Protein AF-A0A6B3G318-F1 (afdb_monomer_lite)

Radius of gyration: 13.33 Å; chains: 1; bounding box: 22×19×40 Å

Sequence (67 aa):
MTTIDWDAAAGSFDEEPDHGLLDPAVRDAWAGRLESWLPTTRGDVLDLGCGTGSLSLLAAGQGHRVT

Secondary structure (DSSP, 8-state):
-PPP-HHHHGGGGGGSTTTS--SHHHHHHHHHHHHHHS-SS--EE--TT-TT-HHHHHHHHTTPEE-

pLDDT: mean 93.24, std 6.33, range [61.47, 98.06]

Structure (mmCIF, N/CA/C/O backbone):
data_AF-A0A6B3G318-F1
#
_entry.id   AF-A0A6B3G318-F1
#
loop_
_atom_site.group_PDB
_atom_site.id
_atom_site.type_symbol
_atom_site.label_atom_id
_atom_site.label_alt_id
_atom_site.label_comp_id
_atom_site.label_asym_id
_atom_site.label_entity_id
_atom_site.label_seq_id
_atom_site.pdbx_PDB_ins_code
_atom_site.Cartn_x
_atom_site.Cartn_y
_atom_site.Cartn_z
_atom_site.occupancy
_atom_site.B_iso_or_equiv
_atom_site.auth_seq_id
_atom_site.auth_comp_id
_atom_site.auth_asym_id
_atom_site.auth_atom_id
_atom_site.pdbx_PDB_model_num
ATOM 1 N N . MET A 1 1 ? -8.473 5.845 -25.666 1.00 61.47 1 MET A N 1
ATOM 2 C CA . MET A 1 1 ? -7.952 5.099 -24.507 1.00 61.47 1 MET A CA 1
ATOM 3 C C . MET A 1 1 ? -6.797 4.271 -25.031 1.00 61.47 1 MET A C 1
ATOM 5 O O . MET A 1 1 ? -7.038 3.417 -25.874 1.00 61.47 1 MET A O 1
ATOM 9 N N . THR A 1 2 ? -5.558 4.593 -24.678 1.00 69.88 2 THR A N 1
ATOM 10 C CA . THR A 1 2 ? -4.437 3.691 -24.965 1.00 69.88 2 THR A CA 1
ATOM 11 C C . THR A 1 2 ? -4.556 2.497 -24.028 1.00 69.88 2 THR A C 1
ATOM 13 O O . THR A 1 2 ? -4.770 2.675 -22.830 1.00 69.88 2 THR A O 1
ATOM 16 N N . THR A 1 3 ? -4.491 1.289 -24.573 1.00 86.25 3 THR A N 1
ATOM 17 C CA . THR A 1 3 ? -4.477 0.069 -23.765 1.00 86.25 3 THR A CA 1
ATOM 18 C C . THR A 1 3 ? -3.078 -0.082 -23.184 1.00 86.25 3 THR A C 1
ATOM 20 O O . THR A 1 3 ? -2.114 -0.144 -23.943 1.00 86.25 3 THR A O 1
ATOM 23 N N . ILE A 1 4 ? -2.963 -0.074 -21.858 1.00 88.12 4 ILE A N 1
ATOM 24 C CA . ILE A 1 4 ? -1.708 -0.370 -21.161 1.00 88.12 4 ILE A CA 1
ATOM 25 C C . ILE A 1 4 ? -1.579 -1.890 -21.080 1.00 88.12 4 ILE A C 1
ATOM 27 O O . ILE A 1 4 ? -2.521 -2.565 -20.661 1.00 88.12 4 ILE A O 1
ATOM 31 N N . ASP A 1 5 ? -0.429 -2.412 -21.499 1.00 93.69 5 ASP A N 1
ATOM 32 C CA . ASP A 1 5 ? -0.048 -3.801 -21.264 1.00 93.69 5 ASP A CA 1
ATOM 33 C C . ASP A 1 5 ? 0.562 -3.909 -19.861 1.00 93.69 5 ASP A C 1
ATOM 35 O O . ASP A 1 5 ? 1.731 -3.585 -19.641 1.00 93.69 5 ASP A O 1
ATOM 39 N N . TRP A 1 6 ? -0.271 -4.291 -18.894 1.00 92.56 6 TRP A N 1
ATOM 40 C CA . TRP A 1 6 ? 0.144 -4.422 -17.499 1.00 92.56 6 TRP A CA 1
ATOM 41 C C . TRP A 1 6 ? 1.104 -5.586 -17.273 1.00 92.56 6 TRP A C 1
ATOM 43 O O . TRP A 1 6 ? 1.963 -5.477 -16.402 1.00 92.56 6 TRP A O 1
ATOM 53 N N . ASP A 1 7 ? 1.014 -6.654 -18.069 1.00 94.88 7 ASP A N 1
ATOM 54 C CA . ASP A 1 7 ? 1.921 -7.796 -17.946 1.00 94.88 7 ASP A CA 1
ATOM 55 C C . ASP A 1 7 ? 3.343 -7.388 -18.350 1.00 94.88 7 ASP A C 1
ATOM 57 O O . ASP A 1 7 ? 4.311 -7.728 -17.667 1.00 94.88 7 ASP A O 1
ATOM 61 N N . ALA A 1 8 ? 3.473 -6.591 -19.416 1.00 94.62 8 ALA A N 1
ATOM 62 C CA . ALA A 1 8 ? 4.757 -6.027 -19.821 1.00 94.62 8 ALA A CA 1
ATOM 63 C C . ALA A 1 8 ? 5.314 -5.016 -18.801 1.00 94.62 8 ALA A C 1
ATOM 65 O O . ALA A 1 8 ? 6.525 -4.971 -18.586 1.00 94.62 8 ALA A O 1
ATOM 66 N N . ALA A 1 9 ? 4.450 -4.215 -18.168 1.00 91.94 9 ALA A N 1
ATOM 67 C CA . ALA A 1 9 ? 4.859 -3.195 -17.198 1.00 91.94 9 ALA A CA 1
ATOM 68 C C . ALA A 1 9 ? 5.189 -3.758 -15.803 1.00 91.94 9 ALA A C 1
ATOM 70 O O . ALA A 1 9 ? 5.942 -3.135 -15.055 1.00 91.94 9 ALA A O 1
ATOM 71 N N . ALA A 1 10 ? 4.651 -4.929 -15.441 1.00 93.31 10 ALA A N 1
ATOM 72 C CA . ALA A 1 10 ? 4.743 -5.475 -14.086 1.00 93.31 10 ALA A CA 1
ATOM 73 C C . ALA A 1 10 ? 6.188 -5.657 -13.589 1.00 93.31 10 ALA A C 1
ATOM 75 O O . ALA A 1 10 ? 6.460 -5.449 -12.410 1.00 93.31 10 ALA A O 1
ATOM 76 N N . GLY A 1 11 ? 7.120 -6.017 -14.480 1.00 94.50 11 GLY A N 1
ATOM 77 C CA . GLY A 1 11 ? 8.511 -6.308 -14.116 1.00 94.50 11 GLY A CA 1
ATOM 78 C C . GLY A 1 11 ? 9.306 -5.111 -13.584 1.00 94.50 11 GLY A C 1
ATOM 79 O O . GLY A 1 11 ? 10.235 -5.316 -12.809 1.00 94.50 11 GLY A O 1
ATOM 80 N N . SER A 1 12 ? 8.939 -3.887 -13.972 1.00 93.31 12 SER A N 1
ATOM 81 C CA . SER A 1 12 ? 9.599 -2.642 -13.550 1.00 93.31 12 SER A CA 1
ATOM 82 C C . SER A 1 12 ? 8.646 -1.687 -12.830 1.00 93.31 12 SER A C 1
ATOM 84 O O . SER A 1 12 ? 8.977 -0.523 -12.631 1.00 93.31 12 SER A O 1
ATOM 86 N N . PHE A 1 13 ? 7.447 -2.149 -12.459 1.00 91.94 13 PHE A N 1
ATOM 87 C CA . PHE A 1 13 ? 6.386 -1.282 -11.945 1.00 91.94 13 PHE A CA 1
ATOM 88 C C . PHE A 1 13 ? 6.832 -0.471 -10.720 1.00 91.94 13 PHE A C 1
ATOM 90 O O . PHE A 1 13 ? 6.550 0.721 -10.654 1.00 91.94 13 PHE A O 1
ATOM 97 N N . ASP A 1 14 ? 7.579 -1.094 -9.806 1.00 93.00 14 ASP A N 1
ATOM 98 C CA . ASP A 1 14 ? 8.059 -0.475 -8.562 1.00 93.00 14 ASP A CA 1
ATOM 99 C C . ASP A 1 14 ? 9.185 0.546 -8.749 1.00 93.00 14 ASP A C 1
ATOM 101 O O . ASP A 1 14 ? 9.468 1.314 -7.828 1.00 93.00 14 ASP A O 1
ATOM 105 N N . GLU A 1 15 ? 9.848 0.543 -9.905 1.00 91.31 15 GLU A N 1
ATOM 106 C CA . GLU A 1 15 ? 10.951 1.465 -10.192 1.00 91.31 15 GLU A CA 1
ATOM 107 C C . GLU A 1 15 ? 10.444 2.889 -10.440 1.00 91.31 15 GLU A C 1
ATOM 109 O O . GLU A 1 15 ? 11.189 3.854 -10.253 1.00 91.31 15 GLU A O 1
ATOM 114 N N . GLU A 1 16 ? 9.170 3.027 -10.817 1.00 85.56 16 GLU A N 1
ATOM 115 C CA . GLU A 1 16 ? 8.536 4.329 -10.953 1.00 85.56 16 GLU A CA 1
ATOM 116 C C . GLU A 1 16 ? 8.396 5.007 -9.573 1.00 85.56 16 GLU A C 1
ATOM 118 O O . GLU A 1 16 ? 7.997 4.360 -8.593 1.00 85.56 16 GLU A O 1
ATOM 123 N N . PRO A 1 17 ? 8.709 6.314 -9.461 1.00 77.00 17 PRO A N 1
ATOM 124 C CA . PRO A 1 17 ? 8.855 6.998 -8.172 1.00 77.00 17 PRO A CA 1
ATOM 125 C C . PRO A 1 17 ? 7.638 6.931 -7.237 1.00 77.00 17 PRO A C 1
ATOM 127 O O . PRO A 1 17 ? 7.786 7.047 -6.019 1.00 77.00 17 PRO A O 1
ATOM 130 N N . ASP A 1 18 ? 6.437 6.784 -7.791 1.00 77.00 18 ASP A N 1
ATOM 131 C CA . ASP A 1 18 ? 5.160 6.796 -7.081 1.00 77.00 18 ASP A CA 1
ATOM 132 C C . ASP A 1 18 ? 4.564 5.402 -6.823 1.00 77.00 18 ASP A C 1
ATOM 134 O O . ASP A 1 18 ? 3.545 5.302 -6.139 1.00 77.00 18 ASP A O 1
ATOM 138 N N . HIS A 1 19 ? 5.199 4.329 -7.301 1.00 86.69 19 HIS A N 1
ATOM 139 C CA . HIS A 1 19 ? 4.639 2.975 -7.243 1.00 86.69 19 HIS A CA 1
ATOM 140 C C . HIS A 1 19 ? 5.263 2.101 -6.144 1.00 86.69 19 HIS A C 1
ATOM 142 O O . HIS A 1 19 ? 4.555 1.590 -5.271 1.00 86.69 19 HIS A O 1
ATOM 148 N N . GLY A 1 20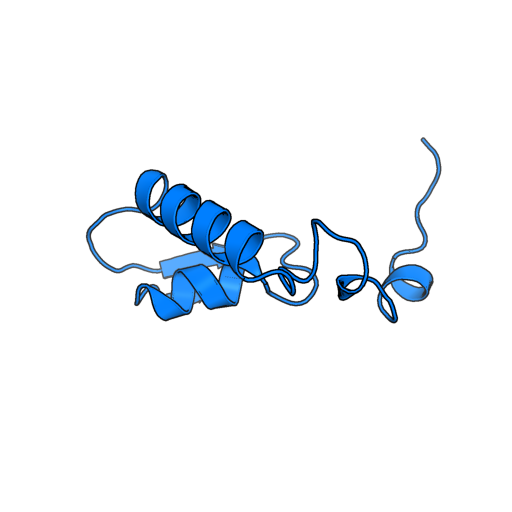 ? 6.592 1.943 -6.145 1.00 92.31 20 GLY A N 1
ATOM 149 C CA . GLY A 1 20 ? 7.284 1.029 -5.223 1.00 92.31 20 GLY A CA 1
ATOM 150 C C . GLY A 1 20 ? 7.499 1.588 -3.813 1.00 92.31 20 GLY A C 1
ATOM 151 O O . GLY A 1 20 ? 7.851 0.852 -2.891 1.00 92.31 20 GLY A O 1
ATOM 152 N N . LEU A 1 21 ? 7.308 2.902 -3.630 1.00 94.00 21 LEU A N 1
ATOM 153 C CA . LEU A 1 21 ? 7.606 3.620 -2.381 1.00 94.00 21 LEU A CA 1
ATOM 154 C C . LEU A 1 21 ? 9.027 3.326 -1.856 1.00 94.00 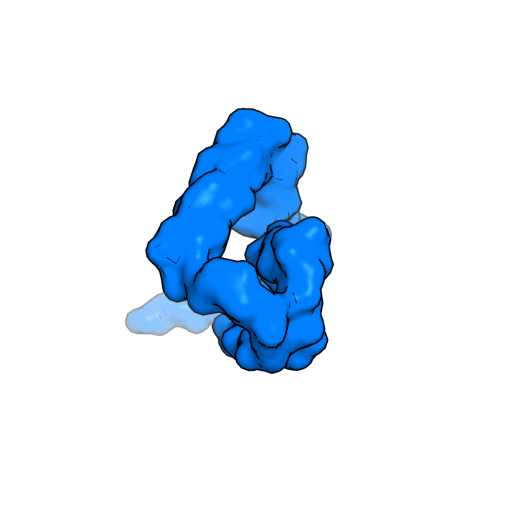21 LEU A C 1
ATOM 156 O O . LEU A 1 21 ? 9.230 3.130 -0.653 1.00 94.00 21 LEU A O 1
ATOM 160 N N . LEU A 1 22 ? 9.998 3.261 -2.776 1.00 92.31 22 LEU A N 1
ATOM 161 C CA . LEU A 1 22 ? 11.408 2.979 -2.481 1.00 92.31 22 LEU A CA 1
ATOM 162 C C . LEU A 1 22 ? 12.107 4.163 -1.797 1.00 92.31 22 LEU A C 1
ATOM 164 O O . LEU A 1 22 ? 13.031 3.962 -1.010 1.00 92.31 22 LEU A O 1
ATOM 168 N N . ASP A 1 23 ? 11.659 5.391 -2.077 1.00 93.56 23 ASP A N 1
ATOM 169 C CA . ASP A 1 23 ? 12.112 6.590 -1.373 1.00 93.56 23 ASP A CA 1
ATOM 170 C C . ASP A 1 23 ? 11.488 6.637 0.040 1.00 93.56 23 ASP A C 1
ATOM 172 O O . ASP A 1 23 ? 10.256 6.664 0.164 1.00 93.56 23 ASP A O 1
ATOM 176 N N . PRO A 1 24 ? 12.298 6.682 1.117 1.00 93.69 24 PRO A N 1
ATOM 177 C CA . PRO A 1 24 ? 11.788 6.699 2.485 1.00 93.69 24 PRO A CA 1
ATOM 178 C C . PRO A 1 24 ? 10.871 7.887 2.801 1.00 93.69 24 PRO A C 1
ATOM 180 O O . PRO A 1 24 ? 9.878 7.716 3.503 1.00 93.69 24 PRO A O 1
ATOM 183 N N . ALA A 1 25 ? 11.154 9.078 2.269 1.00 94.81 25 ALA A N 1
ATOM 184 C CA . ALA A 1 25 ? 10.341 10.262 2.533 1.00 94.81 25 ALA A CA 1
ATOM 185 C C . ALA A 1 25 ? 8.966 10.158 1.859 1.00 94.81 25 ALA A C 1
ATOM 187 O O . ALA A 1 25 ? 7.950 10.541 2.445 1.00 94.81 25 ALA A O 1
ATOM 188 N N . VAL A 1 26 ? 8.917 9.598 0.646 1.00 94.25 26 VAL A N 1
ATOM 189 C CA . VAL A 1 26 ? 7.655 9.323 -0.061 1.00 94.25 26 VAL A CA 1
ATOM 190 C C . VAL A 1 26 ? 6.860 8.243 0.672 1.00 94.25 26 VAL A C 1
ATOM 192 O O . VAL A 1 26 ? 5.652 8.391 0.875 1.00 94.25 26 VAL A O 1
ATOM 195 N N . ARG A 1 27 ? 7.538 7.184 1.124 1.00 95.31 27 ARG A N 1
ATOM 196 C CA . ARG A 1 27 ? 6.934 6.108 1.915 1.00 95.31 27 ARG A CA 1
ATOM 197 C C . ARG A 1 27 ? 6.307 6.630 3.209 1.00 95.31 27 ARG A C 1
ATOM 199 O O . ARG A 1 27 ? 5.160 6.290 3.498 1.00 95.31 27 ARG A O 1
ATOM 206 N N . ASP A 1 28 ? 7.021 7.472 3.953 1.00 96.00 28 ASP A N 1
ATOM 207 C CA . ASP A 1 28 ? 6.537 8.059 5.207 1.00 96.00 28 ASP A CA 1
ATOM 208 C C . ASP A 1 28 ? 5.348 9.002 4.972 1.00 96.00 28 ASP A C 1
ATOM 210 O O . ASP A 1 28 ? 4.360 8.965 5.713 1.00 96.00 28 ASP A O 1
ATOM 214 N N . ALA A 1 29 ? 5.391 9.803 3.901 1.00 96.31 29 ALA A N 1
ATOM 215 C CA . ALA A 1 29 ? 4.273 10.660 3.515 1.00 96.31 29 ALA A CA 1
ATOM 216 C C . ALA A 1 29 ? 3.008 9.840 3.195 1.00 96.31 29 ALA A C 1
ATOM 218 O O . ALA A 1 29 ? 1.911 10.186 3.647 1.00 96.31 29 ALA A O 1
ATOM 219 N N . TRP A 1 30 ? 3.152 8.725 2.472 1.00 96.25 30 TRP A N 1
ATOM 220 C CA . TRP A 1 30 ? 2.048 7.801 2.208 1.00 96.25 30 TRP A CA 1
ATOM 221 C C . TRP A 1 30 ? 1.546 7.097 3.468 1.00 96.25 30 TRP A C 1
ATOM 223 O O . TRP A 1 30 ? 0.335 6.950 3.629 1.00 96.25 30 TRP A O 1
ATOM 233 N N . ALA A 1 31 ? 2.437 6.708 4.384 1.00 96.31 31 ALA A N 1
ATOM 234 C CA . ALA A 1 31 ? 2.051 6.087 5.648 1.00 96.31 31 ALA A CA 1
ATOM 235 C C . ALA A 1 31 ? 1.167 7.024 6.486 1.00 96.31 31 ALA A C 1
ATOM 237 O O . ALA A 1 31 ? 0.075 6.625 6.897 1.00 96.31 31 ALA A O 1
ATOM 238 N N . GLY A 1 32 ? 1.579 8.287 6.647 1.00 97.12 32 GLY A N 1
ATOM 239 C CA . GLY A 1 32 ? 0.778 9.299 7.344 1.00 97.12 32 GLY A CA 1
ATOM 240 C C . GLY A 1 32 ? -0.541 9.610 6.628 1.00 97.12 32 GLY A C 1
ATOM 241 O O . GLY A 1 32 ? -1.576 9.821 7.265 1.00 97.12 32 GLY A O 1
ATOM 242 N N . ARG A 1 33 ? -0.550 9.577 5.289 1.00 96.50 33 ARG A N 1
ATOM 243 C CA . ARG A 1 33 ? -1.783 9.743 4.508 1.00 96.50 33 ARG A CA 1
ATOM 244 C C . ARG A 1 33 ? -2.762 8.593 4.735 1.00 96.50 33 ARG A C 1
ATOM 246 O O . ARG A 1 33 ? -3.939 8.861 4.973 1.00 96.50 33 ARG A O 1
ATOM 253 N N . LEU A 1 34 ? -2.282 7.351 4.703 1.00 95.88 34 LEU A N 1
ATOM 254 C CA . LEU A 1 34 ? -3.079 6.156 4.988 1.00 95.88 34 LEU A CA 1
ATOM 255 C C . LEU A 1 34 ? -3.652 6.183 6.407 1.00 95.88 34 LEU A C 1
ATOM 257 O O . LEU A 1 34 ? -4.838 5.914 6.570 1.00 95.88 34 LEU A O 1
ATOM 261 N N . GLU A 1 35 ? -2.860 6.581 7.406 1.00 95.38 35 GLU A N 1
ATOM 262 C CA . GLU A 1 35 ? -3.333 6.709 8.793 1.00 95.38 35 GLU A CA 1
ATOM 263 C C . GLU A 1 35 ? -4.485 7.721 8.915 1.00 95.38 35 GLU A C 1
ATOM 265 O O . GLU A 1 35 ? -5.435 7.502 9.662 1.00 95.38 35 GLU A O 1
ATOM 270 N N . SER A 1 36 ? -4.453 8.805 8.127 1.00 96.00 36 SER A N 1
ATOM 271 C CA . SER A 1 36 ? -5.537 9.802 8.097 1.00 96.00 36 SER A CA 1
ATOM 272 C C . SER A 1 36 ? -6.824 9.317 7.415 1.00 96.00 36 SER A C 1
ATOM 274 O O . SER A 1 36 ? -7.882 9.921 7.595 1.00 96.00 36 SER A O 1
ATOM 276 N N . TRP A 1 37 ? -6.734 8.273 6.589 1.00 95.50 37 TRP A N 1
ATOM 277 C CA . TRP A 1 37 ? -7.852 7.737 5.810 1.00 95.50 37 TRP A CA 1
ATOM 278 C C . TRP A 1 37 ? -8.480 6.499 6.438 1.00 95.50 37 TRP A C 1
ATOM 280 O O . TRP A 1 37 ? -9.692 6.308 6.329 1.00 95.50 37 TRP A O 1
ATOM 290 N N . LEU A 1 38 ? -7.667 5.651 7.063 1.00 95.31 38 LEU A N 1
ATOM 291 C CA . LEU A 1 38 ? -8.123 4.410 7.668 1.00 95.31 38 LEU A CA 1
ATOM 292 C C . LEU A 1 38 ? -8.703 4.650 9.071 1.00 95.31 38 LEU A C 1
ATOM 294 O O . LEU A 1 38 ? -8.320 5.595 9.764 1.00 95.31 38 LEU A O 1
ATOM 298 N N . PRO A 1 39 ? -9.635 3.796 9.530 1.00 92.56 39 PRO A N 1
ATOM 299 C CA . PRO A 1 39 ? -10.132 3.867 10.897 1.00 92.56 39 PRO A CA 1
ATOM 300 C C . PRO A 1 39 ? -9.007 3.686 11.921 1.00 92.56 39 PRO A C 1
ATOM 302 O O . PRO A 1 39 ? -8.153 2.816 11.772 1.00 92.56 39 PRO A O 1
ATOM 305 N N . THR A 1 40 ? -9.058 4.432 13.027 1.00 90.25 40 THR A N 1
ATOM 306 C CA . THR A 1 40 ? -8.082 4.285 14.122 1.00 90.25 40 THR A CA 1
ATOM 307 C C . THR A 1 40 ? -8.097 2.872 14.717 1.00 90.25 40 THR A C 1
ATOM 309 O O . THR A 1 40 ? -7.058 2.333 15.102 1.00 90.25 40 THR A O 1
ATOM 312 N N . THR A 1 41 ? -9.271 2.241 14.791 1.00 94.69 41 THR A N 1
ATOM 313 C CA . THR A 1 41 ? -9.392 0.837 15.194 1.00 94.69 41 THR A CA 1
ATOM 314 C C . THR A 1 41 ? -8.941 -0.074 14.057 1.00 94.69 41 THR A C 1
ATOM 316 O O . THR A 1 41 ? -9.390 0.064 12.923 1.00 94.69 41 THR A O 1
ATOM 319 N N . ARG A 1 42 ? -8.076 -1.041 14.380 1.00 94.00 42 ARG A N 1
ATOM 320 C CA . ARG A 1 42 ? -7.599 -2.042 13.421 1.00 94.00 42 ARG A CA 1
ATOM 321 C C . ARG A 1 42 ? -8.773 -2.844 12.864 1.00 94.00 42 ARG A C 1
ATOM 323 O O . ARG A 1 42 ? -9.653 -3.250 13.620 1.00 94.00 42 ARG A O 1
ATOM 330 N N . GLY A 1 43 ? -8.766 -3.076 11.558 1.00 95.50 43 GLY A N 1
ATOM 331 C CA . GLY A 1 43 ? -9.857 -3.745 10.856 1.00 95.50 43 GLY A CA 1
ATOM 332 C C . GLY A 1 43 ? -9.401 -4.393 9.558 1.00 95.50 43 GLY A C 1
ATOM 333 O O . GLY A 1 43 ? -8.213 -4.350 9.225 1.00 95.50 43 GLY A O 1
ATOM 334 N N . ASP A 1 44 ? -10.361 -4.977 8.850 1.00 97.75 44 ASP A N 1
ATOM 335 C CA . ASP A 1 44 ? -10.151 -5.624 7.560 1.00 97.75 44 ASP A CA 1
ATOM 336 C C . ASP A 1 44 ? -10.228 -4.584 6.426 1.00 97.75 44 ASP A C 1
ATOM 338 O O . ASP A 1 44 ? -11.168 -3.788 6.368 1.00 97.75 44 ASP A O 1
ATOM 342 N N . VAL A 1 45 ? -9.231 -4.569 5.542 1.00 96.81 45 VAL A N 1
ATOM 343 C CA . VAL A 1 45 ? -9.087 -3.630 4.418 1.00 96.81 45 VAL A CA 1
ATOM 344 C C . VAL A 1 45 ? -8.958 -4.427 3.124 1.00 96.81 45 VAL A C 1
ATOM 346 O O . VAL A 1 45 ? -8.170 -5.365 3.061 1.00 96.81 45 VAL A O 1
ATOM 349 N N . LEU A 1 46 ? -9.715 -4.039 2.098 1.00 97.31 46 LEU A N 1
ATOM 350 C CA . LEU A 1 46 ? -9.611 -4.590 0.747 1.00 97.31 46 LEU A CA 1
ATOM 351 C C . LEU A 1 46 ? -8.792 -3.634 -0.131 1.00 97.31 46 LEU A C 1
ATOM 353 O O . LEU A 1 46 ? -9.204 -2.484 -0.300 1.00 97.31 46 LEU A O 1
ATOM 357 N N . ASP A 1 47 ? -7.675 -4.099 -0.693 1.00 97.06 47 ASP A N 1
ATOM 358 C CA . ASP A 1 47 ? -6.822 -3.317 -1.604 1.00 97.06 47 ASP A CA 1
ATOM 359 C C . ASP A 1 47 ? -7.069 -3.720 -3.070 1.00 97.06 47 ASP A C 1
ATOM 361 O O . ASP A 1 47 ? -6.602 -4.748 -3.564 1.00 97.06 47 ASP A O 1
ATOM 365 N N . LEU A 1 48 ? -7.866 -2.916 -3.781 1.00 96.94 48 LEU A N 1
ATOM 366 C CA . LEU A 1 48 ? -8.279 -3.199 -5.156 1.00 96.94 48 LEU A CA 1
ATOM 367 C C . LEU A 1 48 ? -7.275 -2.650 -6.167 1.00 96.94 48 LEU A C 1
ATOM 369 O O . LEU A 1 48 ? -7.097 -1.440 -6.281 1.00 96.94 48 LEU A O 1
ATOM 373 N N . GLY A 1 49 ? -6.699 -3.543 -6.975 1.00 93.88 49 GLY A N 1
ATOM 374 C CA . GLY A 1 49 ? -5.635 -3.160 -7.902 1.00 93.88 49 GLY A CA 1
ATOM 375 C C . GLY A 1 49 ? -4.341 -2.840 -7.158 1.00 93.88 49 GLY A C 1
ATOM 376 O O . GLY A 1 49 ? -3.639 -1.907 -7.531 1.00 93.88 49 GLY A O 1
ATOM 377 N N . CYS A 1 50 ? -4.039 -3.624 -6.119 1.00 94.81 50 CYS A N 1
ATOM 378 C CA . CYS A 1 50 ? -2.927 -3.412 -5.193 1.00 94.81 50 CYS A CA 1
ATOM 379 C C . CYS A 1 50 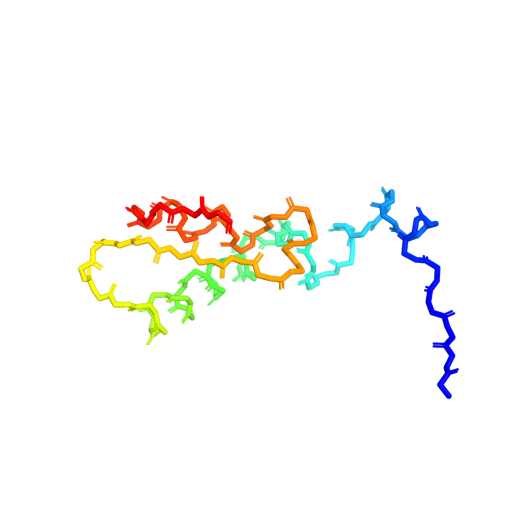? -1.533 -3.399 -5.845 1.00 94.81 50 CYS A C 1
ATOM 381 O O . CYS A 1 50 ? -0.552 -3.049 -5.187 1.00 94.81 50 CYS A O 1
ATOM 383 N N . GLY A 1 51 ? -1.425 -3.777 -7.123 1.00 93.94 51 GLY A N 1
ATOM 384 C CA . GLY A 1 51 ? -0.160 -3.876 -7.841 1.00 93.94 51 GLY A CA 1
ATOM 385 C C . GLY A 1 51 ? 0.781 -4.837 -7.120 1.00 93.94 51 GLY A C 1
ATOM 386 O O . GLY A 1 51 ? 0.448 -5.995 -6.880 1.00 93.94 51 GLY A O 1
ATOM 387 N N . THR A 1 52 ? 1.948 -4.336 -6.738 1.00 94.56 52 THR A N 1
ATOM 388 C CA . THR A 1 52 ? 2.971 -5.049 -5.955 1.00 94.56 52 THR A CA 1
ATOM 389 C C . THR A 1 52 ? 2.733 -4.994 -4.440 1.00 94.56 52 THR A C 1
ATOM 391 O O . THR A 1 52 ? 3.467 -5.612 -3.668 1.00 94.56 52 THR A O 1
ATOM 394 N N . GLY A 1 53 ? 1.684 -4.297 -3.991 1.00 95.88 53 GLY A N 1
ATOM 395 C CA . GLY A 1 53 ? 1.245 -4.263 -2.597 1.00 95.88 53 GLY A CA 1
ATOM 396 C C . GLY A 1 53 ? 1.904 -3.182 -1.738 1.00 95.88 53 GLY A C 1
ATOM 397 O O . GLY A 1 53 ? 1.840 -3.267 -0.511 1.00 95.88 53 GLY A O 1
ATOM 398 N N . SER A 1 54 ? 2.519 -2.152 -2.326 1.00 95.50 54 SER A N 1
ATOM 399 C CA . SER A 1 54 ? 3.210 -1.084 -1.581 1.00 95.50 54 SER A CA 1
ATOM 400 C C . SER A 1 54 ? 2.334 -0.432 -0.502 1.00 95.50 54 SER A C 1
ATOM 402 O O . SE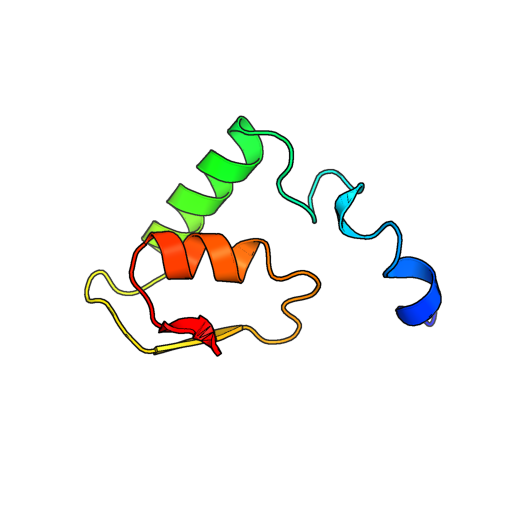R A 1 54 ? 2.774 -0.269 0.639 1.00 95.50 54 SER A O 1
ATOM 404 N N . LEU A 1 55 ? 1.072 -0.115 -0.822 1.00 95.81 55 LEU A N 1
ATOM 405 C CA . LEU A 1 55 ? 0.115 0.453 0.140 1.00 95.81 55 LEU A CA 1
ATOM 406 C C . LEU A 1 55 ? -0.458 -0.605 1.091 1.00 95.81 55 LEU A C 1
ATOM 408 O O . LEU A 1 55 ? -0.578 -0.337 2.289 1.00 95.81 55 LEU A O 1
ATOM 412 N N . SER A 1 56 ? -0.727 -1.817 0.594 1.00 97.44 56 SER A N 1
ATOM 413 C CA . SER A 1 56 ? -1.091 -2.974 1.424 1.00 97.44 56 SER A CA 1
ATOM 414 C C . SER A 1 56 ? -0.095 -3.191 2.569 1.00 97.44 56 SER A C 1
ATOM 416 O O . SER A 1 56 ? -0.498 -3.363 3.720 1.00 97.44 56 SER A O 1
ATOM 418 N N . LEU A 1 57 ? 1.213 -3.121 2.294 1.00 96.94 57 LEU A N 1
ATOM 419 C CA . LEU A 1 57 ? 2.259 -3.280 3.308 1.00 96.94 57 LEU A CA 1
ATOM 420 C C . LEU A 1 57 ? 2.250 -2.157 4.35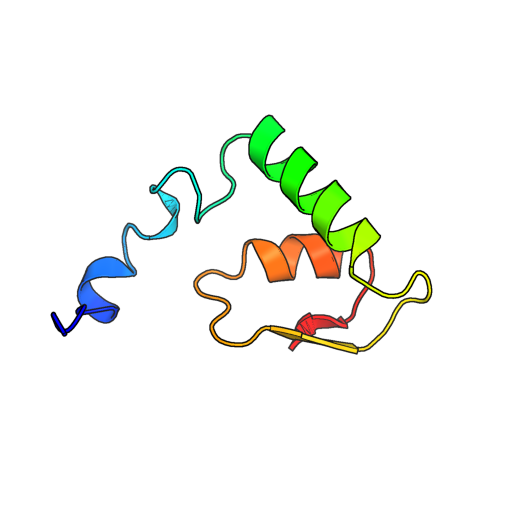2 1.00 96.94 57 LEU A C 1
ATOM 422 O O . LEU A 1 57 ? 2.503 -2.419 5.529 1.00 96.94 57 LEU A O 1
ATOM 426 N N . LEU A 1 58 ? 1.942 -0.919 3.957 1.00 97.12 58 LEU A N 1
ATOM 427 C CA . LEU A 1 58 ? 1.807 0.194 4.901 1.00 97.12 58 LEU A CA 1
ATOM 428 C C . LEU A 1 58 ? 0.581 0.023 5.807 1.00 97.12 58 LEU A C 1
ATOM 430 O O . LEU A 1 58 ? 0.702 0.174 7.023 1.00 97.12 58 LEU A O 1
ATOM 434 N N . ALA A 1 59 ? -0.576 -0.339 5.248 1.00 97.50 59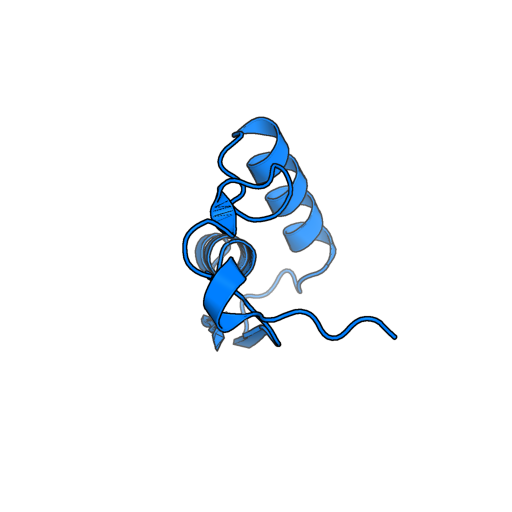 ALA A N 1
ATOM 435 C CA . ALA A 1 59 ? -1.790 -0.590 6.028 1.00 97.50 59 ALA A CA 1
ATOM 436 C C . ALA A 1 59 ? -1.624 -1.792 6.981 1.00 97.50 59 ALA A C 1
ATOM 438 O O . ALA A 1 59 ? -2.008 -1.721 8.153 1.00 97.50 59 ALA A O 1
ATOM 439 N N . ALA A 1 60 ? -0.979 -2.868 6.518 1.00 97.75 60 ALA A N 1
ATOM 440 C CA . ALA A 1 60 ? -0.638 -4.019 7.351 1.00 97.75 60 ALA A CA 1
ATOM 441 C C . ALA A 1 60 ? 0.351 -3.654 8.469 1.00 97.75 60 ALA A C 1
ATOM 443 O O . ALA A 1 60 ? 0.163 -4.064 9.614 1.00 97.75 60 ALA A O 1
ATOM 444 N N . GLY A 1 61 ? 1.361 -2.827 8.175 1.00 96.31 61 GLY A N 1
ATOM 445 C CA . GLY A 1 61 ? 2.300 -2.297 9.170 1.00 96.31 61 GLY A CA 1
ATOM 446 C C . GLY A 1 61 ? 1.627 -1.436 10.245 1.00 96.31 61 GLY A C 1
ATOM 447 O O . GLY A 1 61 ? 2.056 -1.441 11.397 1.00 96.31 61 GLY A O 1
ATOM 448 N N . GLN A 1 62 ? 0.523 -0.765 9.905 1.00 95.62 62 GLN A N 1
ATOM 449 C CA . GLN A 1 62 ? -0.323 -0.066 10.876 1.00 95.62 62 GLN A CA 1
ATOM 450 C C . GLN A 1 62 ? -1.187 -1.024 11.713 1.00 95.62 62 GLN A C 1
ATOM 452 O O . GLN A 1 62 ? -1.720 -0.614 12.739 1.00 95.62 62 GLN A O 1
ATOM 457 N N . GLY A 1 63 ? -1.282 -2.306 11.349 1.00 96.62 63 GLY A N 1
ATOM 458 C CA . GLY A 1 63 ? -1.989 -3.354 12.089 1.00 96.62 63 GLY A CA 1
ATOM 459 C C . GLY A 1 63 ? -3.352 -3.737 11.512 1.00 96.62 63 GLY A C 1
ATOM 460 O O . GLY A 1 63 ? -4.096 -4.456 12.177 1.00 96.62 63 GLY A O 1
ATOM 461 N N . HIS A 1 64 ? -3.704 -3.258 10.316 1.00 97.69 64 HIS A N 1
ATOM 462 C CA . HIS A 1 64 ? -4.894 -3.720 9.599 1.00 97.69 64 HIS A CA 1
ATOM 463 C C . HIS A 1 64 ? -4.660 -5.108 8.991 1.00 97.69 64 HIS A C 1
ATOM 465 O O . HIS A 1 64 ? -3.535 -5.472 8.649 1.00 97.69 64 HIS A O 1
ATOM 471 N N . ARG A 1 65 ? -5.729 -5.889 8.827 1.00 98.06 65 ARG A N 1
ATOM 472 C CA . ARG A 1 65 ? -5.691 -7.112 8.021 1.00 98.06 65 ARG A CA 1
ATOM 473 C C . ARG A 1 65 ? -6.043 -6.730 6.591 1.00 98.06 65 ARG A C 1
ATOM 475 O O . ARG A 1 65 ? -7.144 -6.255 6.354 1.00 98.06 65 ARG A O 1
ATOM 482 N N . VAL A 1 66 ? -5.122 -6.930 5.657 1.00 98.06 66 VAL A N 1
ATOM 483 C CA . VAL A 1 66 ? -5.335 -6.569 4.248 1.00 98.06 66 VAL A CA 1
ATOM 484 C C . VAL A 1 66 ? -5.667 -7.817 3.426 1.00 98.06 66 VAL A C 1
ATOM 486 O O . VAL A 1 66 ? -5.170 -8.905 3.730 1.00 98.06 66 VAL A O 1
ATOM 489 N N . THR A 1 67 ? -6.542 -7.685 2.431 1.00 96.56 67 THR A N 1
ATOM 490 C CA . THR A 1 67 ? -6.895 -8.710 1.431 1.00 96.56 67 THR A CA 1
ATOM 491 C C . THR A 1 67 ? -7.020 -8.074 0.056 1.00 96.56 67 THR A C 1
ATOM 493 O O . THR A 1 67 ? -7.350 -6.869 0.002 1.00 96.56 67 THR A O 1
#

Foldseek 3Di:
DDDDPCVVCLVCQLVPCQGVVPPVVSLVVLLVVVCVVDDLDAEEEEDDPCRVVSSVVSSVVSPHHYD